Protein AF-A0A8J7R1H4-F1 (afdb_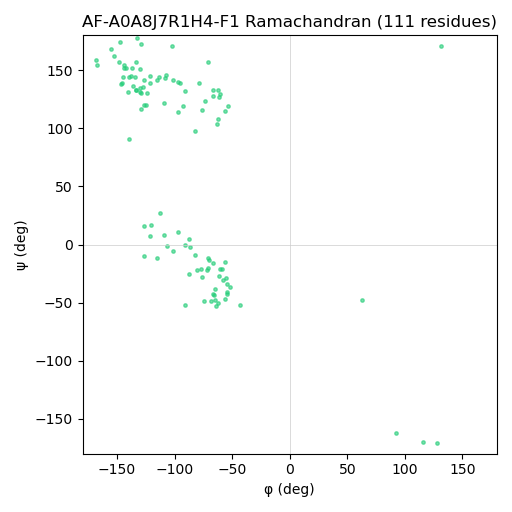monomer)

Nearest PDB structures (foldseek):
  8w7d-assembly1_B  TM=8.353E-01  e=7.245E-03  Escherichia coli K-12
  8w7d-assembly1_A  TM=8.466E-01  e=1.230E-02  Escherichia coli K-12
  8w7d-assembly1_D  TM=8.618E-01  e=2.801E-02  Escherichia coli K-12
  1ecb-assembly2_D  TM=8.303E-01  e=1.969E-02  Escherichia coli
  2j6h-assembly1_B  TM=8.095E-01  e=1.149E-01  Escherichia coli

Radius of gyration: 14.56 Å; Cα contacts (8 Å, |Δi|>4): 240; chains: 1; bounding box: 36×26×44 Å

Secondary structure (DSSP, 8-state):
------S---EEEEEE-SS--HHHHHHHHHHTTTS-SSEEEEEEEESEEEEEEEE-TTS-HHHHTTTTGGG--SSEEEEEEESSSS-SSEEEEETTEEEEE---S--TTGGG-

pLDDT: mean 92.61, std 10.97, range [38.81, 98.69]

Mean predicted aligned error: 4.28 Å

Sequence (113 aa):
MREEVRERLGGLFGVVSENQLPRDLFFGVDYHSHLGTEVGGIAFLDEDIEVISKDIGNSQFKSEFRECYGRIKGRLGIGVISDMEEGQPIKFESR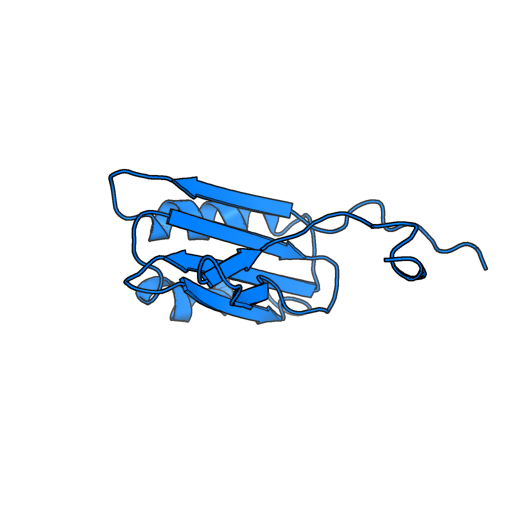IGTFALCTTGLARNASEL

Solvent-accessible surface area (backbone atoms only — not comparable to full-atom values): 6578 Å² total; per-residue (Å²): 132,81,81,79,75,70,92,58,46,28,34,77,32,76,44,79,49,99,52,79,36,42,64,61,50,54,53,49,28,52,69,30,52,86,34,25,49,29,24,32,18,36,32,28,40,60,104,49,82,47,76,47,61,44,79,23,68,89,49,57,56,71,66,73,43,53,84,49,51,84,72,49,49,38,35,41,34,40,25,29,17,22,50,44,84,67,79,33,43,46,74,51,78,54,101,90,48,76,49,74,48,73,84,64,76,80,69,91,59,61,92,80,111

Structure (mmCIF, N/CA/C/O backbone):
data_AF-A0A8J7R1H4-F1
#
_entry.id   AF-A0A8J7R1H4-F1
#
loop_
_atom_site.group_PDB
_atom_site.id
_atom_site.type_symbol
_atom_site.label_atom_id
_atom_site.label_alt_id
_atom_site.label_comp_id
_atom_site.label_asym_id
_atom_site.label_entity_id
_atom_site.label_seq_id
_atom_site.pdbx_PDB_ins_code
_atom_site.Cartn_x
_atom_site.Cartn_y
_atom_site.Cartn_z
_atom_site.occupancy
_atom_site.B_iso_or_equiv
_atom_site.auth_seq_id
_atom_site.auth_comp_id
_atom_site.auth_asym_id
_atom_site.auth_atom_id
_atom_site.pdbx_PDB_model_num
ATOM 1 N N . MET A 1 1 ? 16.933 -1.635 -29.636 1.00 38.81 1 MET A N 1
ATOM 2 C CA . MET A 1 1 ? 17.157 -2.055 -28.241 1.00 38.81 1 MET A CA 1
ATOM 3 C C . MET A 1 1 ? 15.843 -2.658 -27.784 1.00 38.81 1 MET A C 1
ATOM 5 O O . MET A 1 1 ? 14.853 -1.944 -27.816 1.00 38.81 1 MET A O 1
ATOM 9 N N . ARG A 1 2 ? 15.763 -3.979 -27.585 1.00 41.03 2 ARG A N 1
ATOM 10 C CA . ARG A 1 2 ? 14.531 -4.589 -27.064 1.00 41.03 2 ARG A CA 1
ATOM 11 C C . ARG A 1 2 ? 14.481 -4.216 -25.587 1.00 41.03 2 ARG A C 1
ATOM 13 O O . ARG A 1 2 ? 15.467 -4.474 -24.908 1.00 41.03 2 ARG A O 1
ATOM 20 N N . GLU A 1 3 ? 13.414 -3.566 -25.133 1.00 55.62 3 GLU A N 1
ATOM 21 C CA . GLU A 1 3 ? 13.152 -3.466 -23.698 1.00 55.62 3 GLU A CA 1
ATOM 22 C C . GLU A 1 3 ? 13.095 -4.896 -23.163 1.00 55.62 3 GLU A C 1
ATOM 24 O O . GLU A 1 3 ? 12.264 -5.700 -23.598 1.00 55.62 3 GLU A O 1
ATOM 29 N N . GLU A 1 4 ? 14.041 -5.248 -22.297 1.00 54.19 4 GLU A N 1
ATOM 30 C CA . GLU A 1 4 ? 13.908 -6.441 -21.478 1.00 54.19 4 GLU A CA 1
ATOM 31 C C . GLU A 1 4 ? 12.693 -6.205 -20.589 1.00 54.19 4 GLU A C 1
ATOM 33 O O . GLU A 1 4 ? 12.719 -5.402 -19.660 1.00 54.19 4 GLU A O 1
ATOM 38 N N . VAL A 1 5 ? 11.585 -6.856 -20.937 1.00 58.12 5 VAL A N 1
ATOM 39 C CA . VAL A 1 5 ? 10.392 -6.861 -20.099 1.00 58.12 5 VAL A CA 1
ATOM 40 C C . VAL A 1 5 ? 10.801 -7.540 -18.799 1.00 58.12 5 VAL A C 1
ATOM 42 O O . VAL A 1 5 ? 11.027 -8.750 -18.795 1.00 58.12 5 VAL A O 1
ATOM 45 N N . ARG A 1 6 ? 10.931 -6.772 -17.709 1.00 64.06 6 ARG A N 1
ATOM 46 C CA . ARG A 1 6 ? 11.122 -7.350 -16.376 1.00 64.06 6 ARG A CA 1
ATOM 47 C C . ARG A 1 6 ? 9.989 -8.351 -16.141 1.00 64.06 6 ARG A C 1
ATOM 49 O O . ARG A 1 6 ? 8.814 -7.992 -16.183 1.00 64.06 6 ARG A O 1
ATOM 56 N N . GLU A 1 7 ? 10.341 -9.621 -15.937 1.00 62.44 7 GLU A N 1
ATOM 57 C CA . GLU A 1 7 ? 9.364 -10.708 -15.763 1.00 62.44 7 GLU A CA 1
ATOM 58 C C . GLU A 1 7 ? 8.546 -10.563 -14.466 1.00 62.44 7 GLU A C 1
ATOM 60 O O . GLU A 1 7 ? 7.498 -11.194 -14.318 1.00 62.44 7 GLU A O 1
ATOM 65 N N . ARG A 1 8 ? 8.998 -9.721 -13.525 1.00 68.44 8 ARG A N 1
ATOM 66 C CA . ARG A 1 8 ? 8.309 -9.387 -12.273 1.00 68.44 8 ARG A CA 1
ATOM 67 C C . ARG A 1 8 ? 8.323 -7.876 -12.066 1.00 68.44 8 ARG A C 1
ATOM 69 O O . ARG A 1 8 ? 9.354 -7.246 -12.236 1.00 68.44 8 ARG A O 1
ATOM 76 N N . LEU A 1 9 ? 7.165 -7.319 -11.716 1.00 87.12 9 LEU A N 1
ATOM 77 C CA . LEU A 1 9 ? 6.948 -5.879 -11.518 1.00 87.12 9 LEU A CA 1
ATOM 78 C C . LEU A 1 9 ? 6.468 -5.575 -10.089 1.00 87.12 9 LEU A C 1
ATOM 80 O O . LEU A 1 9 ? 5.880 -4.524 -9.842 1.00 87.12 9 LEU A O 1
ATOM 84 N N . GLY A 1 10 ? 6.638 -6.518 -9.157 1.00 93.44 10 GLY A N 1
ATOM 85 C CA . GLY A 1 10 ? 6.161 -6.402 -7.782 1.00 93.44 10 GLY A CA 1
ATOM 86 C C . GLY A 1 10 ? 5.093 -7.416 -7.360 1.00 93.44 10 GLY A C 1
ATOM 87 O O . GLY A 1 10 ? 4.795 -8.396 -8.045 1.00 93.44 10 GLY A O 1
ATOM 88 N N . GLY A 1 11 ? 4.519 -7.166 -6.185 1.00 96.12 11 GLY A N 1
ATOM 89 C CA . GLY A 1 11 ? 3.438 -7.928 -5.574 1.00 96.12 11 GLY A CA 1
ATOM 90 C C . GLY A 1 11 ? 2.481 -7.018 -4.810 1.00 96.12 11 GLY A C 1
ATOM 91 O O . GLY A 1 11 ? 2.867 -5.957 -4.324 1.00 96.12 11 GLY A O 1
ATOM 92 N N . LEU A 1 12 ? 1.223 -7.443 -4.712 1.00 97.44 12 LEU A N 1
ATOM 93 C CA . LEU A 1 12 ? 0.141 -6.699 -4.072 1.00 97.44 12 LEU A CA 1
ATOM 94 C C . LEU A 1 12 ? -0.460 -7.518 -2.936 1.00 97.44 12 LEU A C 1
ATOM 96 O O . LEU A 1 12 ? -0.611 -8.732 -3.059 1.00 97.44 12 LEU A O 1
ATOM 100 N N . PHE A 1 13 ? -0.879 -6.842 -1.872 1.00 98.31 13 PHE A N 1
ATOM 101 C CA . PHE A 1 13 ? -1.623 -7.455 -0.778 1.00 98.31 13 PHE A CA 1
ATOM 102 C C . PHE A 1 13 ? -2.742 -6.525 -0.308 1.00 98.31 13 PHE A C 1
ATOM 104 O O . PHE A 1 13 ? -2.577 -5.308 -0.308 1.00 98.31 13 PHE A O 1
ATOM 111 N N . GLY A 1 14 ? -3.886 -7.079 0.092 1.00 98.19 14 GLY A N 1
ATOM 112 C CA . GLY A 1 14 ? -5.040 -6.301 0.539 1.00 98.19 14 GLY A CA 1
ATOM 113 C C . GLY A 1 14 ? -5.794 -6.994 1.664 1.00 98.19 14 GLY A C 1
ATOM 114 O O . GLY A 1 14 ? -5.906 -8.218 1.684 1.00 98.19 14 GLY A O 1
ATOM 115 N N . VAL A 1 15 ? -6.316 -6.201 2.597 1.00 98.56 15 VAL A N 1
ATOM 116 C CA . VAL A 1 15 ? -7.062 -6.667 3.768 1.00 98.56 15 VAL A CA 1
ATOM 117 C C . VAL A 1 15 ? -8.372 -5.903 3.881 1.00 98.56 15 VAL A C 1
ATOM 119 O O . VAL A 1 15 ? -8.394 -4.673 3.865 1.00 98.56 15 VAL A O 1
ATOM 122 N N . VAL A 1 16 ? -9.452 -6.657 4.069 1.00 98.00 16 VAL A N 1
ATOM 123 C CA . VAL A 1 16 ? -10.743 -6.171 4.562 1.00 98.00 16 VAL A CA 1
ATOM 124 C C . VAL A 1 16 ? -11.103 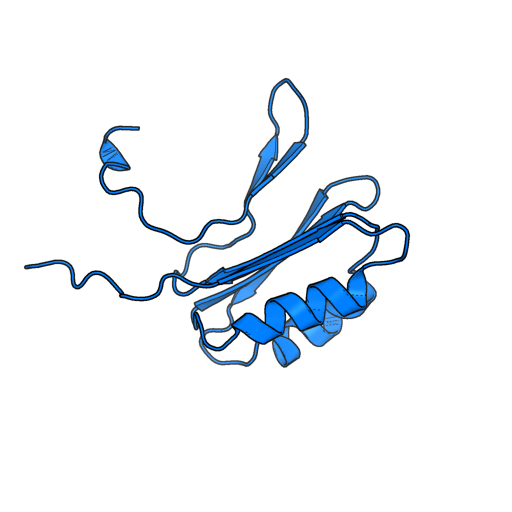-7.051 5.752 1.00 98.00 16 VAL A C 1
ATOM 126 O O . VAL A 1 16 ? -11.177 -8.270 5.610 1.00 98.00 16 VAL A O 1
ATOM 129 N N . SER A 1 17 ? -11.265 -6.458 6.932 1.00 95.62 17 SER A N 1
ATOM 130 C CA . SER A 1 17 ? -11.458 -7.202 8.181 1.00 95.62 17 SER A CA 1
ATOM 131 C C . SER A 1 17 ? -12.457 -6.511 9.106 1.00 95.62 17 SER A C 1
ATOM 133 O O . SER A 1 17 ? -12.588 -5.291 9.108 1.00 95.62 17 SER A O 1
ATOM 135 N N . GLU A 1 18 ? -13.146 -7.285 9.942 1.00 95.56 18 GLU A N 1
ATOM 136 C CA . GLU A 1 18 ? -13.951 -6.742 11.047 1.00 95.56 18 GLU A CA 1
ATOM 137 C C . GLU A 1 18 ? -13.072 -6.300 12.234 1.00 95.56 18 GLU A C 1
ATOM 139 O O . GLU A 1 18 ? -13.464 -5.446 13.038 1.00 95.56 18 GLU A O 1
ATOM 144 N N . ASN A 1 19 ? -11.851 -6.837 12.321 1.00 94.88 19 ASN A N 1
ATOM 145 C CA . ASN A 1 19 ? -10.864 -6.543 13.358 1.00 94.88 19 ASN A CA 1
ATOM 146 C C . ASN A 1 19 ? -9.773 -5.588 12.846 1.00 94.88 19 ASN A C 1
ATOM 148 O O . ASN A 1 19 ? -9.688 -5.293 11.657 1.00 94.88 19 ASN A O 1
ATOM 152 N N . GLN A 1 20 ? -8.923 -5.101 13.756 1.00 94.06 20 GLN A N 1
ATOM 153 C CA . GLN A 1 20 ? -7.774 -4.269 13.384 1.00 94.06 20 GLN A CA 1
ATOM 154 C C . GLN A 1 20 ? -6.813 -5.048 12.469 1.00 94.06 20 GLN A C 1
ATOM 156 O O . GLN A 1 20 ? -6.350 -6.129 12.830 1.00 94.06 20 GLN A O 1
ATOM 161 N N . LEU A 1 21 ? -6.484 -4.461 11.316 1.00 96.19 21 LEU A N 1
ATOM 162 C CA . LEU A 1 21 ? -5.637 -5.045 10.268 1.00 96.19 21 LEU A CA 1
ATOM 163 C C . LEU A 1 21 ? -4.096 -4.963 10.400 1.00 96.19 21 LEU A C 1
ATOM 165 O O . LEU A 1 21 ? -3.452 -5.580 9.548 1.00 96.19 21 LEU A O 1
ATOM 169 N N . PRO A 1 22 ? -3.445 -4.226 11.338 1.00 96.62 22 PRO A N 1
ATOM 170 C CA . PRO A 1 22 ? -2.018 -3.879 11.205 1.00 96.62 22 PRO A CA 1
ATOM 171 C C . PRO A 1 22 ? -1.098 -5.075 10.988 1.00 96.62 22 PRO A C 1
ATOM 173 O O . PRO A 1 22 ? -0.204 -5.032 10.147 1.00 96.62 22 PRO A O 1
ATOM 176 N N . ARG A 1 23 ? -1.359 -6.166 11.715 1.00 97.25 23 ARG A N 1
ATOM 177 C CA . ARG A 1 23 ? -0.606 -7.414 11.604 1.00 97.25 23 ARG A CA 1
ATOM 178 C C . ARG A 1 23 ? -0.762 -8.039 10.221 1.00 97.25 23 ARG A C 1
ATOM 180 O O . ARG A 1 23 ? 0.238 -8.349 9.581 1.00 97.25 23 ARG A O 1
ATOM 187 N N . ASP A 1 24 ? -2.003 -8.220 9.786 1.00 97.94 24 ASP A N 1
ATOM 188 C CA . ASP A 1 24 ? -2.321 -8.926 8.547 1.00 97.94 24 ASP A CA 1
ATOM 189 C C . ASP A 1 24 ? -1.799 -8.153 7.338 1.00 97.94 24 ASP A C 1
ATOM 191 O O . ASP A 1 24 ? -1.155 -8.737 6.470 1.00 97.94 24 ASP A O 1
ATOM 195 N N . LEU A 1 25 ? -1.983 -6.829 7.318 1.00 98.38 25 LEU A N 1
ATOM 196 C CA . LEU A 1 25 ? -1.494 -5.994 6.227 1.00 98.38 25 LEU A CA 1
ATOM 197 C C . LEU A 1 25 ? 0.032 -5.919 6.205 1.00 98.38 25 LEU A C 1
ATOM 199 O O . LEU A 1 25 ? 0.628 -6.151 5.160 1.00 98.38 25 LEU A O 1
ATOM 203 N N . PHE A 1 26 ? 0.685 -5.651 7.340 1.00 98.31 26 PHE A N 1
ATOM 204 C CA . PHE A 1 26 ? 2.143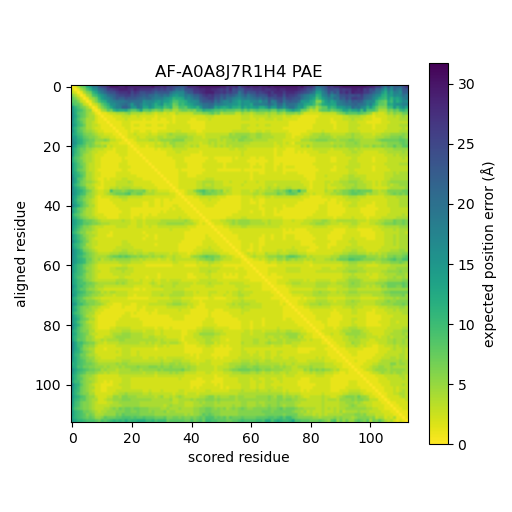 -5.520 7.376 1.00 98.31 26 PHE A CA 1
ATOM 205 C C . PHE A 1 26 ? 2.852 -6.816 6.970 1.00 98.31 26 PHE A C 1
ATOM 207 O O . PHE A 1 26 ? 3.740 -6.797 6.120 1.00 98.31 26 PHE A O 1
ATOM 214 N N . PHE A 1 27 ? 2.470 -7.952 7.564 1.00 97.75 27 PHE A N 1
ATOM 215 C CA . PHE A 1 27 ? 3.125 -9.226 7.260 1.00 97.75 27 PHE A CA 1
ATOM 216 C C . PHE A 1 27 ? 2.689 -9.808 5.916 1.00 97.75 27 PHE A C 1
ATOM 218 O O . PHE A 1 27 ? 3.479 -10.509 5.289 1.00 97.75 27 PHE A O 1
ATOM 225 N N . GLY A 1 28 ? 1.470 -9.513 5.462 1.00 97.94 28 GLY A N 1
ATOM 226 C CA . GLY A 1 28 ? 1.012 -9.897 4.133 1.00 97.94 28 GLY A CA 1
ATOM 227 C C . GLY A 1 28 ? 1.763 -9.169 3.021 1.00 97.94 28 GLY A C 1
ATOM 228 O O . GLY A 1 28 ? 2.192 -9.805 2.065 1.00 97.94 28 GLY A O 1
ATOM 229 N N . VAL A 1 29 ? 2.012 -7.864 3.174 1.00 97.94 29 VAL A N 1
ATOM 230 C CA . VAL A 1 29 ? 2.856 -7.101 2.236 1.00 97.94 29 VAL A CA 1
ATOM 231 C C . VAL A 1 29 ? 4.296 -7.614 2.270 1.00 97.94 29 VAL A C 1
ATOM 233 O O . VAL A 1 29 ? 4.855 -7.927 1.223 1.00 97.94 29 VAL A O 1
ATOM 236 N N . ASP A 1 30 ? 4.873 -7.798 3.461 1.00 97.25 30 ASP A N 1
ATOM 237 C CA . ASP A 1 30 ? 6.245 -8.302 3.609 1.00 97.25 30 ASP A CA 1
ATOM 238 C C . ASP A 1 30 ? 6.451 -9.715 3.031 1.00 97.25 30 ASP A C 1
ATOM 240 O O . ASP A 1 30 ? 7.551 -10.060 2.597 1.00 97.25 30 ASP A O 1
ATOM 244 N N . TYR A 1 31 ? 5.404 -10.543 2.972 1.00 97.06 31 TYR A N 1
ATOM 245 C CA . TYR A 1 31 ? 5.478 -11.852 2.318 1.00 97.06 31 TYR A CA 1
ATOM 246 C C . TYR A 1 31 ? 5.888 -11.735 0.838 1.00 97.06 31 TYR A C 1
ATOM 248 O O . TYR A 1 31 ? 6.584 -12.604 0.304 1.00 97.06 31 TYR A O 1
ATOM 256 N N . HIS A 1 32 ? 5.521 -10.629 0.188 1.00 95.69 32 HIS A N 1
ATOM 257 C CA . HIS A 1 32 ? 5.839 -10.336 -1.205 1.00 95.69 32 HIS A CA 1
ATOM 258 C C . HIS A 1 32 ? 7.188 -9.629 -1.408 1.00 95.69 32 HIS A C 1
ATOM 260 O O . HIS A 1 32 ? 7.522 -9.334 -2.551 1.00 95.69 32 HIS A O 1
ATOM 266 N N . SER A 1 33 ? 8.007 -9.424 -0.364 1.00 94.31 33 SER A N 1
ATOM 267 C CA . SER A 1 33 ? 9.317 -8.738 -0.448 1.00 94.31 33 SER A CA 1
ATOM 268 C C . SER A 1 33 ? 10.306 -9.360 -1.451 1.00 94.31 33 SER A C 1
ATOM 270 O O . SER A 1 33 ? 11.303 -8.750 -1.802 1.00 94.31 33 SER A O 1
ATOM 272 N N . HIS A 1 34 ? 10.056 -10.586 -1.919 1.00 92.25 34 HIS A N 1
ATOM 273 C CA . HIS A 1 34 ? 10.858 -11.270 -2.938 1.00 92.25 34 HIS A CA 1
ATOM 274 C C . HIS A 1 34 ? 10.435 -10.953 -4.389 1.00 92.25 34 HIS A C 1
ATOM 276 O O . HIS A 1 34 ? 11.019 -11.500 -5.325 1.00 92.25 34 HIS A O 1
ATOM 282 N N . LEU A 1 35 ? 9.380 -10.154 -4.585 1.00 92.19 35 LEU A N 1
ATOM 283 C CA . LEU A 1 35 ? 8.804 -9.830 -5.896 1.00 92.19 35 LEU A CA 1
ATOM 284 C C . LEU A 1 35 ? 9.208 -8.449 -6.427 1.00 92.19 35 LEU A C 1
ATOM 286 O O . LEU A 1 35 ? 8.863 -8.136 -7.564 1.00 92.19 35 LEU A O 1
ATOM 290 N N . GLY A 1 36 ? 9.924 -7.651 -5.637 1.00 89.69 36 GLY A N 1
ATOM 291 C CA . GLY A 1 36 ? 10.471 -6.363 -6.050 1.00 89.69 36 GLY A CA 1
ATOM 292 C C . GLY A 1 36 ? 11.477 -5.842 -5.034 1.00 89.69 36 GLY A C 1
ATOM 293 O O . GLY A 1 36 ? 11.424 -6.232 -3.865 1.00 89.69 36 GLY A O 1
ATOM 294 N N . THR A 1 37 ? 12.399 -5.002 -5.493 1.00 91.69 37 THR A N 1
ATOM 295 C CA . THR A 1 37 ? 13.474 -4.466 -4.649 1.00 91.69 37 THR A CA 1
ATOM 296 C C . THR A 1 37 ? 13.418 -2.967 -4.438 1.00 91.69 37 THR A C 1
ATOM 298 O O . THR A 1 37 ? 14.113 -2.503 -3.558 1.00 91.69 37 THR A O 1
ATOM 301 N N . GLU A 1 38 ? 12.602 -2.203 -5.158 1.00 95.25 38 GLU A N 1
ATOM 302 C CA . GLU A 1 38 ? 12.745 -0.740 -5.183 1.00 95.25 38 GLU A CA 1
ATOM 3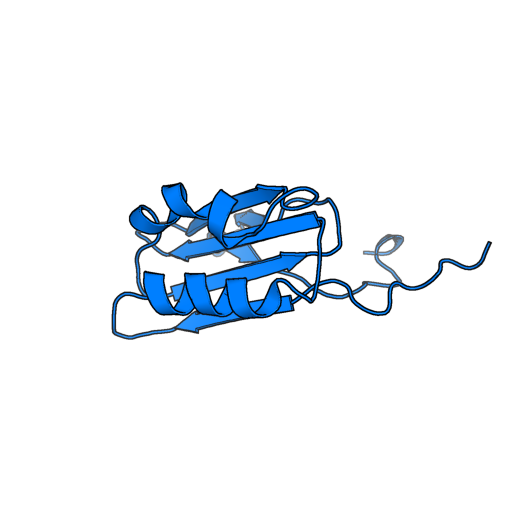03 C C . GLU A 1 38 ? 11.904 -0.034 -4.115 1.00 95.25 38 GLU A C 1
ATOM 305 O O . GLU A 1 38 ? 12.419 0.762 -3.330 1.00 95.25 38 GLU A O 1
ATOM 310 N N . VAL A 1 39 ? 10.603 -0.334 -4.043 1.00 97.06 39 VAL A N 1
ATOM 311 C CA . VAL A 1 39 ? 9.665 0.408 -3.184 1.00 97.06 39 VAL A CA 1
ATOM 312 C C . VAL A 1 39 ? 8.769 -0.530 -2.386 1.00 97.06 39 VAL A C 1
ATOM 314 O O . VAL A 1 39 ? 8.150 -1.450 -2.917 1.00 97.06 39 VAL A O 1
ATOM 317 N N . GLY A 1 40 ? 8.652 -0.255 -1.089 1.00 97.75 40 GLY A N 1
ATOM 318 C CA . GLY A 1 40 ? 7.612 -0.788 -0.220 1.00 97.75 40 GLY A CA 1
ATOM 319 C C . GLY A 1 40 ? 6.524 0.254 0.005 1.00 97.75 40 GLY A C 1
ATOM 320 O O . GLY A 1 40 ? 6.820 1.436 0.184 1.00 97.75 40 GLY A O 1
ATOM 321 N N . GLY A 1 41 ? 5.269 -0.183 0.039 1.00 98.00 41 GLY A N 1
ATOM 322 C CA . GLY A 1 41 ? 4.125 0.710 0.122 1.00 98.00 41 GLY A CA 1
ATOM 323 C C . GLY A 1 41 ? 2.957 0.137 0.916 1.00 98.00 41 GLY A C 1
ATOM 324 O O . GLY A 1 41 ? 2.598 -1.027 0.753 1.00 98.00 41 GLY A O 1
ATOM 325 N N . ILE A 1 42 ? 2.327 0.964 1.749 1.00 98.56 42 ILE A N 1
ATOM 326 C CA . ILE A 1 42 ? 1.105 0.647 2.495 1.00 98.56 42 ILE A CA 1
ATOM 327 C C . ILE A 1 42 ? 0.138 1.831 2.421 1.00 98.56 42 ILE A C 1
ATOM 329 O O . ILE A 1 42 ? 0.533 2.973 2.641 1.00 98.56 42 ILE A O 1
ATOM 333 N N . ALA A 1 43 ? -1.141 1.543 2.192 1.00 98.56 43 ALA A N 1
ATOM 334 C CA . ALA A 1 43 ? -2.245 2.459 2.430 1.00 98.56 43 ALA A CA 1
ATOM 335 C C . ALA A 1 43 ? -3.299 1.804 3.326 1.00 98.56 43 ALA A C 1
ATOM 337 O O . ALA A 1 43 ? -3.599 0.618 3.183 1.00 98.56 43 ALA A O 1
ATOM 338 N N . PHE A 1 44 ? -3.881 2.569 4.240 1.00 98.44 44 PHE A N 1
ATOM 339 C CA . PHE A 1 44 ? -4.939 2.095 5.131 1.00 98.44 44 PHE A CA 1
ATOM 340 C C . PHE A 1 44 ? -5.960 3.200 5.389 1.00 98.44 44 PHE A C 1
ATOM 342 O O . PHE A 1 44 ? -5.648 4.382 5.270 1.00 98.44 44 PHE A O 1
ATOM 349 N N . LEU A 1 45 ? -7.190 2.804 5.710 1.00 97.75 45 LEU A N 1
ATOM 350 C CA . LEU A 1 45 ? -8.278 3.730 6.013 1.00 97.75 45 LEU A CA 1
ATOM 351 C C . LEU A 1 45 ? -8.424 3.908 7.531 1.00 97.75 45 LEU A C 1
ATOM 353 O O . LEU A 1 45 ? -8.822 2.966 8.224 1.00 97.75 45 LEU A O 1
ATOM 357 N N . ASP A 1 46 ? -8.151 5.119 8.018 1.00 94.88 46 ASP A N 1
ATOM 358 C CA . ASP A 1 46 ? -8.333 5.560 9.407 1.00 94.88 46 ASP A CA 1
ATOM 359 C C . ASP A 1 46 ? -8.882 6.996 9.413 1.00 94.88 46 ASP A C 1
ATOM 361 O O . ASP A 1 46 ? -8.121 7.953 9.345 1.00 94.88 46 ASP A O 1
ATOM 365 N N . GLU A 1 47 ? -10.214 7.141 9.423 1.00 93.31 47 GLU A N 1
ATOM 366 C CA . GLU A 1 47 ? -10.967 8.385 9.129 1.00 93.31 47 GLU A CA 1
ATOM 367 C C . GLU A 1 47 ? -10.771 8.923 7.694 1.00 93.31 47 GLU A C 1
ATOM 369 O O . GLU A 1 47 ? -11.759 9.170 7.003 1.00 93.31 47 GLU A O 1
ATOM 374 N N . ASP A 1 48 ? -9.528 9.009 7.218 1.00 95.94 48 ASP A N 1
ATOM 375 C CA . ASP A 1 48 ? -9.113 9.243 5.832 1.00 95.94 48 ASP A CA 1
ATOM 376 C C . ASP A 1 48 ? -8.082 8.174 5.396 1.00 95.94 48 ASP A C 1
ATOM 378 O O . ASP A 1 48 ? -7.646 7.322 6.175 1.00 95.94 48 ASP A O 1
ATOM 382 N N . ILE A 1 49 ? -7.732 8.159 4.111 1.00 98.12 49 ILE A N 1
ATOM 383 C CA . ILE A 1 49 ? -6.714 7.277 3.545 1.00 98.12 49 ILE A CA 1
ATOM 384 C C . ILE A 1 49 ? -5.323 7.795 3.915 1.00 98.12 49 ILE A C 1
ATOM 386 O O . ILE A 1 49 ? -4.887 8.841 3.432 1.00 98.12 49 ILE A O 1
ATOM 390 N N . GLU A 1 50 ? -4.588 7.010 4.687 1.00 97.94 50 GLU A N 1
ATOM 391 C CA . GLU A 1 50 ? -3.185 7.249 5.008 1.00 97.94 50 GLU A CA 1
ATOM 392 C C . GLU A 1 50 ? -2.287 6.430 4.082 1.00 97.94 50 GLU A C 1
ATOM 394 O O . GLU A 1 50 ? -2.582 5.269 3.797 1.00 97.94 50 GLU A O 1
ATOM 399 N N . VAL A 1 51 ? -1.179 7.020 3.622 1.00 98.00 51 VAL A N 1
ATOM 400 C CA . VAL A 1 51 ? -0.218 6.381 2.710 1.00 98.00 51 VAL A CA 1
ATOM 401 C C . VAL A 1 51 ? 1.195 6.465 3.272 1.00 98.00 51 VAL A C 1
ATOM 403 O O . VAL A 1 51 ? 1.645 7.511 3.735 1.00 98.00 51 VAL A O 1
ATOM 406 N N . ILE A 1 52 ? 1.911 5.347 3.199 1.00 97.75 52 ILE A N 1
ATOM 407 C CA . ILE A 1 52 ? 3.315 5.214 3.571 1.00 97.75 52 ILE A CA 1
ATOM 408 C C . ILE A 1 52 ? 4.033 4.535 2.405 1.00 97.75 52 ILE A C 1
ATOM 410 O O . ILE A 1 52 ? 3.741 3.383 2.099 1.00 97.75 52 ILE A O 1
ATOM 414 N N . SER A 1 53 ? 4.981 5.234 1.785 1.00 97.50 53 SER A N 1
ATOM 415 C CA . SE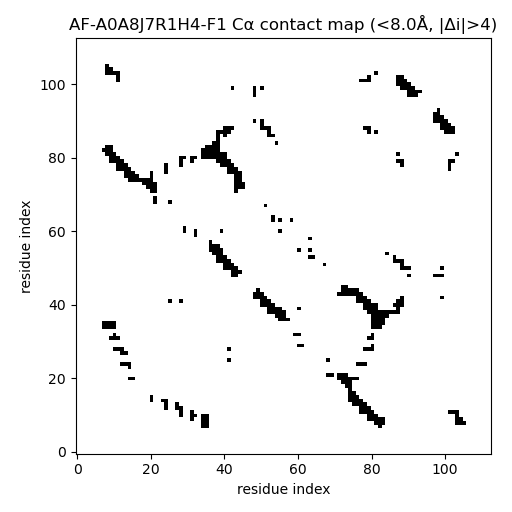R A 1 53 ? 5.847 4.715 0.721 1.00 97.50 53 SER A CA 1
ATOM 416 C C . SER A 1 53 ? 7.297 4.919 1.142 1.00 97.50 53 SER A C 1
ATOM 418 O O . SER A 1 53 ? 7.655 6.018 1.572 1.00 97.50 53 SER A O 1
ATOM 420 N N . LYS A 1 54 ? 8.127 3.879 1.047 1.00 97.19 54 LYS A N 1
ATOM 421 C CA . LYS A 1 54 ? 9.562 3.945 1.352 1.00 97.19 54 LYS A CA 1
ATOM 422 C C . LYS A 1 54 ? 10.369 3.179 0.312 1.00 97.19 54 LYS A C 1
ATOM 424 O O . LYS A 1 54 ? 9.927 2.137 -0.163 1.00 97.19 54 LYS A O 1
ATOM 429 N N . ASP A 1 55 ? 11.555 3.695 0.022 1.00 96.38 55 ASP A N 1
ATOM 430 C CA . ASP A 1 55 ? 12.604 2.975 -0.698 1.00 96.38 55 ASP A CA 1
ATOM 431 C C . ASP A 1 55 ? 13.031 1.744 0.119 1.00 96.38 55 ASP A C 1
ATOM 433 O O . ASP A 1 55 ? 13.216 1.840 1.337 1.00 96.38 55 ASP A O 1
ATOM 437 N N . ILE A 1 56 ? 13.129 0.594 -0.546 1.00 96.19 56 ILE A N 1
ATOM 438 C CA . ILE A 1 56 ? 13.647 -0.665 0.009 1.00 96.19 56 ILE A CA 1
ATOM 439 C C . ILE A 1 56 ? 14.781 -1.249 -0.861 1.00 96.19 56 ILE A C 1
ATOM 441 O O . ILE A 1 56 ? 15.177 -2.396 -0.666 1.00 96.19 56 ILE A O 1
ATOM 445 N N . GLY A 1 57 ? 15.362 -0.450 -1.766 1.00 93.75 57 GLY A N 1
ATOM 446 C CA . GLY A 1 57 ? 16.441 -0.824 -2.697 1.00 93.75 57 GLY A CA 1
ATOM 447 C C . GLY A 1 57 ? 17.663 -1.411 -2.007 1.00 93.75 57 GLY A C 1
ATOM 448 O O . GLY A 1 57 ? 18.332 -2.311 -2.515 1.00 93.75 57 GLY A O 1
ATOM 449 N N . ASN A 1 58 ? 17.946 -0.908 -0.806 1.00 91.81 58 ASN A N 1
ATOM 450 C CA . ASN A 1 58 ? 19.136 -1.261 -0.037 1.00 91.81 58 ASN A CA 1
ATOM 451 C C . ASN A 1 58 ? 18.814 -1.864 1.338 1.00 91.81 58 ASN A C 1
ATOM 453 O O . ASN A 1 58 ? 19.719 -2.074 2.150 1.00 91.81 58 ASN A O 1
ATOM 457 N N . SER A 1 59 ? 17.542 -2.138 1.635 1.00 93.56 59 SER A N 1
ATOM 458 C CA . SER A 1 59 ? 17.116 -2.612 2.951 1.00 93.56 59 SER A CA 1
ATOM 459 C C . SER A 1 59 ? 15.846 -3.459 2.886 1.00 93.56 59 SER A C 1
ATOM 461 O O . SER A 1 59 ? 15.113 -3.492 1.910 1.00 93.56 59 SER A O 1
ATOM 463 N N . GLN A 1 60 ? 15.581 -4.228 3.941 1.00 93.25 60 GLN A N 1
ATOM 464 C CA . GLN A 1 60 ? 14.378 -5.058 3.988 1.00 93.25 60 GLN A CA 1
ATOM 465 C C . GLN A 1 60 ? 13.154 -4.215 4.353 1.00 93.25 60 GLN A C 1
ATOM 467 O O . GLN A 1 60 ? 13.210 -3.447 5.31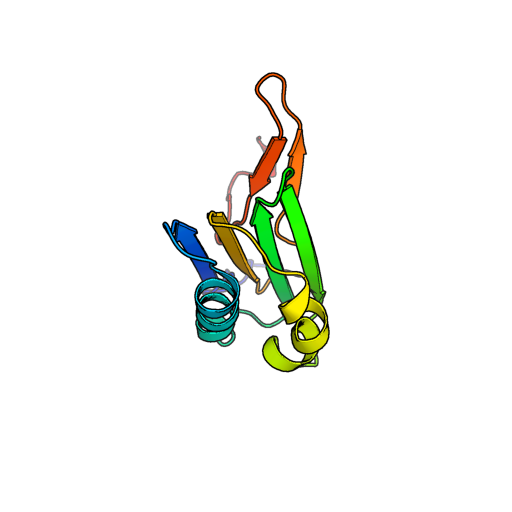6 1.00 93.25 60 GLN A O 1
ATOM 472 N N . PHE A 1 61 ? 12.019 -4.474 3.695 1.00 96.31 61 PHE A N 1
ATOM 473 C CA . PHE A 1 61 ? 10.715 -3.874 4.006 1.00 96.31 61 PHE A CA 1
ATOM 474 C C . PHE A 1 61 ? 10.426 -3.825 5.515 1.00 96.31 61 PHE A C 1
ATOM 476 O O . PHE A 1 61 ? 10.159 -2.769 6.088 1.00 96.31 61 PHE A O 1
ATOM 483 N N . LYS A 1 62 ? 10.561 -4.968 6.195 1.00 95.12 62 LYS A N 1
ATOM 484 C CA . LYS A 1 62 ? 10.378 -5.102 7.649 1.00 95.12 62 LYS A CA 1
ATOM 485 C C . LYS A 1 62 ? 11.175 -4.101 8.485 1.00 95.12 62 LYS A C 1
ATOM 487 O O . LYS A 1 62 ? 10.703 -3.695 9.548 1.00 95.12 62 LYS A O 1
ATOM 492 N N . SER A 1 63 ? 12.392 -3.773 8.065 1.00 94.94 63 SER A N 1
ATOM 493 C CA . SER A 1 63 ? 13.259 -2.835 8.775 1.00 94.94 63 SER A CA 1
ATOM 494 C C . SER A 1 63 ? 12.777 -1.406 8.562 1.00 94.94 63 SER A C 1
ATOM 496 O O . SER A 1 63 ? 12.555 -0.697 9.541 1.00 94.94 63 SER A O 1
ATOM 498 N N . GLU A 1 64 ? 12.506 -1.031 7.312 1.00 95.94 64 GLU A N 1
ATOM 499 C CA . GLU A 1 64 ? 12.049 0.315 6.955 1.00 95.94 64 GLU A CA 1
ATOM 500 C C . GLU A 1 64 ? 10.681 0.652 7.544 1.00 95.94 64 GLU A C 1
ATOM 502 O O . GLU A 1 64 ? 10.443 1.765 8.015 1.00 95.94 64 GLU A O 1
ATOM 507 N N . PHE A 1 65 ? 9.767 -0.312 7.582 1.00 96.44 65 PHE A N 1
ATOM 508 C CA . PHE A 1 65 ? 8.402 -0.086 8.049 1.00 96.44 65 PHE A CA 1
ATOM 509 C C . PHE A 1 65 ? 8.216 -0.334 9.550 1.00 96.44 65 PHE A C 1
ATOM 511 O O . PHE A 1 65 ? 7.116 -0.131 10.068 1.00 96.44 65 PHE A O 1
ATOM 518 N N . ARG A 1 66 ? 9.264 -0.725 10.290 1.00 94.38 66 ARG A N 1
ATOM 519 C CA . ARG A 1 66 ? 9.163 -1.039 11.727 1.00 94.38 66 ARG A CA 1
ATOM 520 C C . ARG A 1 66 ? 8.584 0.117 12.542 1.00 94.38 66 ARG A C 1
ATOM 522 O O . ARG A 1 66 ? 7.684 -0.091 13.349 1.00 94.38 66 ARG A O 1
ATOM 529 N N . GLU A 1 67 ? 9.076 1.329 12.309 1.00 92.31 67 GLU A N 1
ATOM 530 C CA . GLU A 1 67 ? 8.610 2.540 13.000 1.00 92.31 67 GLU A CA 1
ATOM 531 C C . GLU A 1 67 ? 7.212 2.973 12.536 1.00 92.31 67 GLU A C 1
ATOM 533 O O . GLU A 1 67 ? 6.475 3.642 13.259 1.00 92.31 67 GLU A O 1
ATOM 538 N N . CYS A 1 68 ? 6.815 2.547 11.337 1.00 92.81 68 CYS A N 1
ATOM 539 C CA . CYS A 1 68 ? 5.498 2.802 10.772 1.00 92.81 68 CYS A CA 1
ATOM 540 C C . CYS A 1 68 ? 4.432 1.837 11.304 1.00 92.81 68 CYS A C 1
ATOM 542 O O . CYS A 1 68 ? 3.254 2.182 11.274 1.00 92.81 68 CYS A O 1
ATOM 544 N N . TYR A 1 69 ? 4.814 0.664 11.821 1.00 95.88 69 TYR A N 1
ATOM 545 C CA . TYR A 1 69 ? 3.873 -0.385 12.229 1.00 95.88 69 TYR A CA 1
ATOM 546 C C . TYR A 1 69 ? 2.812 0.111 13.222 1.00 95.88 69 TYR A C 1
ATOM 548 O O . TYR A 1 69 ? 1.631 -0.171 13.052 1.00 95.88 69 TYR A O 1
ATOM 556 N N . GLY A 1 70 ? 3.208 0.911 14.219 1.00 93.81 70 GLY A N 1
ATOM 557 C CA . GLY A 1 70 ? 2.279 1.467 15.213 1.00 93.81 70 GLY A CA 1
ATOM 558 C C . GLY A 1 70 ? 1.325 2.542 14.673 1.00 93.81 70 GLY A C 1
ATOM 559 O O . GLY A 1 70 ? 0.363 2.898 15.352 1.00 93.81 70 GLY A O 1
ATOM 560 N N . ARG A 1 71 ? 1.586 3.069 13.469 1.00 94.50 71 ARG A N 1
ATOM 561 C CA . ARG A 1 71 ? 0.721 4.043 12.786 1.00 94.50 71 ARG A CA 1
ATOM 562 C C . ARG A 1 71 ? -0.359 3.368 11.948 1.00 94.50 71 ARG A C 1
ATOM 564 O O . ARG A 1 71 ? -1.390 3.989 11.730 1.00 94.50 71 ARG A O 1
ATOM 571 N N . ILE A 1 72 ? -0.129 2.133 11.493 1.00 97.19 72 ILE A N 1
ATOM 572 C CA . ILE A 1 72 ? -1.099 1.373 10.699 1.00 97.19 72 ILE A CA 1
ATOM 573 C C . ILE A 1 72 ? -2.300 1.060 11.585 1.00 97.19 72 ILE A C 1
ATOM 575 O O . ILE A 1 72 ? -2.142 0.534 12.688 1.00 97.19 72 ILE A O 1
ATOM 579 N N . LYS A 1 73 ? -3.497 1.386 11.100 1.00 96.56 73 LYS A N 1
ATOM 580 C CA . LYS A 1 73 ? -4.759 1.237 11.829 1.00 96.56 73 LYS A CA 1
ATOM 581 C C . LYS A 1 73 ? -5.903 0.915 10.878 1.00 96.56 73 LYS A C 1
ATOM 583 O O . LYS A 1 73 ? -5.745 0.904 9.660 1.00 96.56 73 LYS A O 1
ATOM 588 N N . GLY A 1 74 ? -7.063 0.649 11.464 1.00 96.69 74 GLY A N 1
ATOM 589 C CA . GLY A 1 74 ? -8.308 0.518 10.728 1.00 96.69 74 GLY A CA 1
ATOM 590 C C . GLY A 1 74 ? -8.609 -0.915 10.308 1.00 96.69 74 GLY A C 1
ATO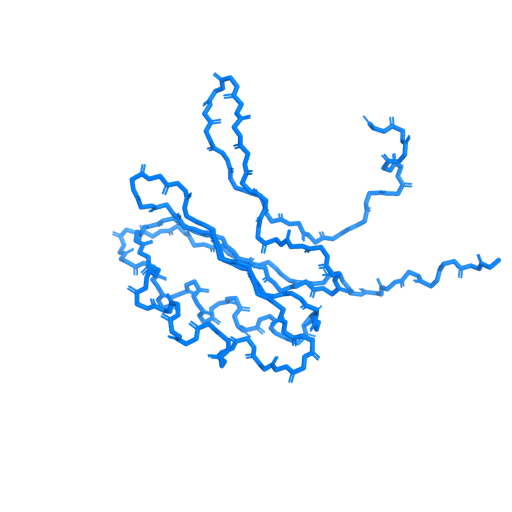M 591 O O . GLY A 1 74 ? -8.106 -1.888 10.878 1.00 96.69 74 GLY A O 1
ATOM 592 N N . ARG A 1 75 ? -9.512 -1.025 9.334 1.00 97.81 75 ARG A N 1
ATOM 593 C CA . ARG A 1 75 ? -10.153 -2.283 8.904 1.00 97.81 75 ARG A CA 1
ATOM 594 C C . ARG A 1 75 ? -10.043 -2.567 7.405 1.00 97.81 75 ARG A C 1
ATOM 596 O O . ARG A 1 75 ? -10.364 -3.669 6.968 1.00 97.81 75 ARG A O 1
ATOM 603 N N . LEU A 1 76 ? -9.578 -1.584 6.635 1.00 98.25 76 LEU A N 1
ATOM 604 C CA . LEU A 1 76 ? -9.315 -1.694 5.208 1.00 98.25 76 LEU A CA 1
ATOM 605 C C . LEU A 1 76 ? -7.912 -1.178 4.909 1.00 98.25 76 LEU A C 1
ATOM 607 O O . LEU A 1 76 ? -7.532 -0.107 5.385 1.00 98.25 76 LEU A O 1
ATOM 611 N N . GLY A 1 77 ? -7.164 -1.917 4.100 1.00 98.38 77 GLY A N 1
ATOM 612 C CA . GLY A 1 77 ? -5.868 -1.458 3.630 1.00 98.38 77 GLY A CA 1
ATOM 613 C C . GLY A 1 77 ? -5.299 -2.314 2.513 1.00 98.38 77 GLY A C 1
ATOM 614 O O . GLY A 1 77 ? -5.690 -3.464 2.317 1.00 98.38 77 GLY A O 1
ATOM 615 N N . ILE A 1 78 ? -4.381 -1.718 1.768 1.00 98.69 78 ILE A N 1
ATOM 616 C CA . ILE A 1 78 ? -3.684 -2.309 0.631 1.00 98.69 78 ILE A CA 1
ATOM 617 C C . ILE A 1 78 ? -2.196 -2.020 0.762 1.00 98.69 78 ILE A C 1
ATOM 619 O O . ILE A 1 78 ? -1.786 -1.063 1.415 1.00 98.69 78 ILE A O 1
ATOM 623 N N . GLY A 1 79 ? -1.368 -2.833 0.133 1.00 98.38 79 GLY A N 1
ATOM 624 C CA . GLY A 1 79 ? 0.053 -2.575 0.065 1.00 98.38 79 GLY A CA 1
ATOM 625 C C . GLY A 1 79 ? 0.692 -3.230 -1.138 1.00 98.38 79 GLY A C 1
ATOM 626 O O . GLY A 1 79 ? 0.073 -4.018 -1.858 1.00 98.38 79 GLY A O 1
ATOM 627 N N . VAL A 1 80 ? 1.925 -2.821 -1.372 1.00 98.19 80 VAL A N 1
ATOM 628 C CA . VAL A 1 80 ? 2.684 -3.128 -2.572 1.00 98.19 80 VAL A CA 1
ATOM 629 C C . VAL A 1 80 ? 4.152 -3.287 -2.220 1.00 98.19 80 VAL A C 1
ATOM 631 O O . VAL A 1 80 ? 4.704 -2.532 -1.421 1.00 98.19 80 VAL A O 1
ATOM 634 N N . ILE A 1 81 ? 4.767 -4.284 -2.835 1.00 97.81 81 ILE A N 1
ATOM 635 C CA . ILE A 1 81 ? 6.208 -4.364 -3.034 1.00 97.81 81 ILE A CA 1
ATOM 636 C C . ILE A 1 81 ? 6.408 -4.138 -4.525 1.00 97.81 81 ILE A C 1
ATOM 638 O O . ILE A 1 81 ? 5.813 -4.855 -5.323 1.00 97.81 81 ILE A O 1
ATOM 642 N N . SER A 1 82 ? 7.179 -3.133 -4.906 1.00 95.19 82 SER A N 1
ATOM 643 C CA . SER A 1 82 ? 7.367 -2.700 -6.287 1.00 95.19 82 SER A CA 1
ATOM 644 C C . SER A 1 82 ? 8.812 -2.924 -6.705 1.00 95.19 82 SER A C 1
ATOM 646 O O . SER A 1 82 ? 9.740 -2.710 -5.928 1.00 95.19 82 SER A O 1
ATOM 648 N N . ASP A 1 83 ? 8.984 -3.346 -7.952 1.00 93.25 83 ASP A N 1
ATOM 649 C CA . ASP A 1 83 ? 10.290 -3.430 -8.613 1.00 93.25 83 ASP A CA 1
ATOM 650 C C . ASP A 1 83 ? 10.578 -2.189 -9.483 1.00 93.25 83 ASP A C 1
ATOM 652 O O . ASP A 1 83 ? 11.503 -2.174 -10.290 1.00 93.25 83 ASP A O 1
ATOM 656 N N . MET A 1 84 ? 9.734 -1.166 -9.334 1.00 91.31 84 MET A N 1
ATOM 657 C CA . MET A 1 84 ? 9.807 0.138 -9.981 1.00 91.31 84 MET A CA 1
ATOM 658 C C . MET A 1 84 ? 10.083 1.218 -8.931 1.00 91.31 84 MET A C 1
ATOM 660 O O . MET A 1 84 ? 9.558 1.130 -7.816 1.00 91.31 84 MET A O 1
ATOM 664 N N . GLU A 1 85 ? 10.861 2.233 -9.309 1.00 91.50 85 GLU A N 1
ATOM 665 C CA . GLU A 1 85 ? 11.319 3.318 -8.429 1.00 91.50 85 GLU A CA 1
ATOM 666 C C . GLU A 1 85 ? 10.194 4.294 -8.035 1.00 91.50 85 GLU A C 1
ATOM 668 O O . GLU A 1 85 ? 10.312 5.015 -7.041 1.00 91.50 85 GLU A O 1
ATOM 673 N N . GLU A 1 86 ? 9.087 4.343 -8.788 1.00 91.69 86 GLU A N 1
ATOM 674 C CA . GLU A 1 86 ? 7.982 5.245 -8.473 1.00 91.69 86 GLU A CA 1
ATOM 675 C C . GLU A 1 86 ? 7.285 4.875 -7.155 1.00 91.69 86 GLU A C 1
ATOM 677 O O . GLU A 1 86 ? 6.897 3.730 -6.907 1.00 91.69 86 GLU A O 1
ATOM 682 N N . GLY A 1 87 ? 7.060 5.893 -6.318 1.00 94.81 87 GLY A N 1
ATOM 683 C CA . GLY A 1 87 ? 6.380 5.742 -5.036 1.00 94.81 87 GLY A CA 1
ATOM 684 C C . GLY A 1 87 ? 4.951 5.217 -5.186 1.00 94.81 87 GLY A C 1
ATOM 685 O O . GLY A 1 87 ? 4.140 5.774 -5.928 1.00 94.81 87 GLY A O 1
ATOM 686 N N . GLN A 1 88 ? 4.626 4.171 -4.429 1.00 96.75 88 GLN A N 1
ATOM 687 C CA . GLN A 1 88 ? 3.290 3.591 -4.336 1.00 96.75 88 GLN A CA 1
ATOM 688 C C . GLN A 1 88 ? 2.972 3.268 -2.867 1.00 96.75 88 GLN A C 1
ATOM 690 O O . GLN A 1 88 ? 3.891 2.962 -2.106 1.00 96.75 88 GLN A O 1
ATOM 695 N N . PRO A 1 89 ? 1.697 3.267 -2.436 1.00 98.00 89 PRO A N 1
ATOM 696 C CA . PRO A 1 89 ? 0.466 3.530 -3.199 1.00 98.00 89 PRO A CA 1
ATOM 697 C C . PRO A 1 89 ? 0.284 4.995 -3.624 1.00 98.00 89 PRO A C 1
ATOM 699 O O . PRO A 1 89 ? 0.790 5.905 -2.974 1.00 98.00 89 PRO A O 1
ATOM 702 N N . ILE A 1 90 ? -0.501 5.237 -4.675 1.00 97.19 90 ILE A N 1
ATOM 703 C CA . ILE A 1 90 ? -0.874 6.590 -5.117 1.00 97.19 90 ILE A CA 1
ATOM 704 C C . ILE A 1 90 ? -2.198 6.982 -4.452 1.00 97.19 90 ILE A C 1
ATOM 706 O O . ILE A 1 90 ? -3.213 6.327 -4.693 1.00 97.19 90 ILE A O 1
ATOM 710 N N . LYS A 1 91 ? -2.203 8.055 -3.646 1.00 97.38 91 LYS A N 1
ATOM 711 C CA . LYS A 1 91 ? -3.428 8.696 -3.126 1.00 97.38 91 LYS A CA 1
ATOM 712 C C . LYS A 1 91 ? -3.881 9.794 -4.082 1.00 97.38 91 LYS A C 1
ATOM 714 O O . LYS A 1 91 ? -3.076 10.635 -4.471 1.00 97.38 91 LYS A O 1
ATOM 719 N N . PHE A 1 92 ? -5.162 9.815 -4.430 1.00 97.00 92 PHE A N 1
ATOM 720 C CA . PHE A 1 92 ? -5.740 10.869 -5.259 1.00 97.00 92 PHE A CA 1
ATOM 721 C C . PHE A 1 92 ? -7.200 11.135 -4.897 1.00 97.00 92 PHE A C 1
ATOM 723 O O . PHE A 1 92 ? -7.899 10.277 -4.356 1.00 97.00 92 PHE A O 1
ATOM 730 N N . GLU A 1 93 ? -7.666 12.335 -5.222 1.00 97.19 93 GLU A N 1
ATOM 731 C CA . GLU A 1 93 ? -9.048 12.758 -5.019 1.00 97.19 93 GLU A CA 1
ATOM 732 C C . GLU A 1 93 ? -9.784 12.847 -6.353 1.00 97.19 93 GLU A C 1
ATOM 734 O O . GLU A 1 93 ? -9.235 13.249 -7.380 1.00 97.19 93 GLU A O 1
ATOM 739 N N . SER A 1 94 ? -11.059 12.481 -6.336 1.00 95.62 94 SER A N 1
ATOM 740 C CA . SER A 1 94 ? -11.962 12.613 -7.472 1.00 95.62 94 SER A CA 1
ATOM 741 C C . SER A 1 94 ? -13.280 13.246 -7.031 1.00 95.62 94 SER A C 1
ATOM 743 O O . SER A 1 94 ? -13.538 13.450 -5.846 1.00 95.62 94 SER A O 1
ATOM 745 N N . ARG A 1 95 ? -14.186 13.477 -7.987 1.00 96.94 95 ARG A N 1
ATOM 746 C CA . ARG A 1 95 ? -15.534 14.002 -7.707 1.00 96.94 95 ARG A CA 1
ATOM 747 C C . ARG A 1 95 ? -16.369 13.125 -6.769 1.00 96.94 95 ARG A C 1
ATOM 749 O O . ARG A 1 95 ? -17.351 13.618 -6.226 1.00 96.94 95 ARG A O 1
ATOM 756 N N . ILE A 1 96 ? -16.030 11.843 -6.633 1.00 96.38 96 ILE A N 1
ATOM 757 C CA . ILE A 1 96 ? -16.789 10.872 -5.831 1.00 96.38 96 ILE A CA 1
ATOM 758 C C . ILE A 1 96 ? -16.058 10.450 -4.550 1.00 96.38 96 ILE A C 1
ATOM 760 O O . ILE A 1 96 ? -16.524 9.548 -3.863 1.00 96.38 96 ILE A O 1
ATOM 764 N N . GLY A 1 97 ? -14.937 11.098 -4.224 1.00 95.69 97 GLY A N 1
ATOM 765 C CA . GLY A 1 97 ? -14.181 10.849 -2.998 1.00 95.69 97 GLY A CA 1
ATOM 766 C C . GLY A 1 97 ? -12.698 10.587 -3.235 1.00 95.69 97 GLY A C 1
ATOM 767 O O . GLY A 1 97 ? -12.185 10.754 -4.348 1.00 95.69 97 GLY A O 1
ATOM 768 N N . THR A 1 98 ? -12.035 10.176 -2.157 1.00 96.69 98 THR A N 1
ATOM 769 C CA . THR A 1 98 ? -10.594 9.917 -2.076 1.00 96.69 98 THR A CA 1
ATOM 770 C C . THR A 1 98 ? -10.296 8.438 -2.291 1.00 96.69 98 THR A C 1
ATOM 772 O O . THR A 1 98 ? -11.003 7.570 -1.780 1.00 96.69 98 THR A O 1
ATOM 775 N N . PHE A 1 99 ? -9.232 8.150 -3.035 1.00 97.69 99 PHE A N 1
ATOM 776 C CA . PHE A 1 99 ? -8.813 6.804 -3.407 1.00 97.69 99 PHE A CA 1
ATOM 777 C C . PHE A 1 99 ? -7.328 6.604 -3.109 1.00 97.69 99 PHE A C 1
ATOM 779 O O . PHE A 1 99 ? -6.536 7.542 -3.186 1.00 97.69 99 PHE A O 1
ATOM 786 N N . ALA A 1 100 ? -6.952 5.358 -2.819 1.00 98.00 100 ALA A N 1
ATOM 787 C CA . ALA A 1 100 ? -5.577 4.884 -2.904 1.00 98.00 100 ALA A CA 1
ATOM 788 C C . ALA A 1 100 ? -5.509 3.712 -3.878 1.00 98.00 100 ALA A C 1
ATOM 790 O O . ALA A 1 100 ? -6.379 2.838 -3.869 1.00 98.00 100 ALA A O 1
ATOM 791 N N . LEU A 1 101 ? -4.465 3.695 -4.701 1.00 97.44 101 LEU A N 1
ATOM 792 C CA . LEU A 1 101 ? -4.250 2.679 -5.720 1.00 97.44 101 LEU A CA 1
ATOM 793 C C . LEU A 1 101 ? -2.840 2.100 -5.610 1.00 97.44 101 LEU A C 1
ATOM 795 O O . LEU A 1 101 ? -1.856 2.838 -5.582 1.00 97.44 101 LEU A O 1
ATOM 799 N N . CYS A 1 102 ? -2.763 0.771 -5.597 1.00 97.25 102 CYS A N 1
ATOM 800 C CA . CYS A 1 102 ? -1.536 0.026 -5.846 1.00 97.25 102 CYS A CA 1
ATOM 801 C C . CYS A 1 102 ? -1.616 -0.628 -7.220 1.00 97.25 102 CYS A C 1
ATOM 803 O O . CYS A 1 102 ? -2.677 -1.111 -7.621 1.00 97.25 102 CYS A O 1
ATOM 805 N N . THR A 1 103 ? -0.484 -0.720 -7.903 1.00 94.19 103 THR A N 1
ATOM 806 C CA . THR A 1 103 ? -0.379 -1.359 -9.209 1.00 94.19 103 THR A CA 1
ATOM 807 C C . THR A 1 103 ? 0.828 -2.284 -9.266 1.00 94.19 103 THR A C 1
ATOM 809 O O . THR A 1 103 ? 1.880 -2.017 -8.689 1.00 94.19 103 THR A O 1
ATOM 812 N N . THR A 1 104 ? 0.661 -3.390 -9.982 1.00 91.56 104 THR A N 1
ATOM 813 C CA . THR A 1 104 ? 1.758 -4.203 -10.499 1.00 91.56 104 THR A CA 1
ATOM 814 C C . THR A 1 104 ? 1.354 -4.651 -11.897 1.00 91.56 104 THR A C 1
ATOM 816 O O . THR A 1 104 ? 0.212 -5.068 -12.113 1.00 91.56 104 THR A O 1
ATOM 819 N N . GLY A 1 105 ? 2.241 -4.487 -12.871 1.00 88.44 105 GLY A N 1
ATOM 820 C CA . GLY A 1 105 ? 1.917 -4.691 -14.280 1.00 88.44 105 GLY A CA 1
ATOM 821 C C . GLY A 1 105 ? 2.390 -3.540 -15.160 1.00 88.44 105 GLY A C 1
ATOM 822 O O . GLY A 1 105 ? 2.839 -2.508 -14.672 1.00 88.44 105 GLY A O 1
ATOM 823 N N . LEU A 1 106 ? 2.292 -3.741 -16.473 1.00 87.38 106 LEU A N 1
ATOM 824 C CA . LEU A 1 106 ? 2.737 -2.785 -17.482 1.00 87.38 106 LEU A CA 1
ATOM 825 C C . LEU A 1 106 ? 1.588 -2.451 -18.436 1.00 87.38 106 LEU A C 1
ATOM 827 O O . LEU A 1 106 ? 1.081 -3.327 -19.144 1.00 87.38 106 LEU A O 1
ATOM 831 N N . ALA A 1 107 ? 1.215 -1.175 -18.499 1.00 88.62 107 ALA A N 1
ATOM 832 C CA . ALA A 1 107 ? 0.315 -0.657 -19.522 1.00 88.62 107 ALA A CA 1
ATOM 833 C C . ALA A 1 107 ? 1.110 -0.374 -20.807 1.00 88.62 107 ALA A C 1
ATOM 835 O O . ALA A 1 107 ? 1.750 0.664 -20.945 1.00 88.62 107 ALA A O 1
ATOM 836 N N . ARG A 1 108 ? 1.084 -1.312 -21.763 1.00 89.38 108 ARG A N 1
ATOM 837 C CA . ARG A 1 108 ? 1.892 -1.226 -22.999 1.00 89.38 108 ARG A CA 1
ATOM 838 C C . ARG A 1 108 ? 1.594 -0.013 -23.885 1.00 89.38 108 ARG A C 1
ATOM 840 O O . ARG A 1 108 ? 2.428 0.345 -24.703 1.00 89.38 108 ARG A O 1
ATOM 847 N N . ASN A 1 109 ? 0.423 0.593 -23.735 1.00 92.56 109 ASN A N 1
ATOM 848 C CA . ASN A 1 109 ? -0.020 1.770 -24.477 1.00 92.56 109 ASN A CA 1
ATOM 849 C C . ASN A 1 109 ? -0.150 3.008 -23.571 1.00 92.56 109 ASN A C 1
ATOM 851 O O . ASN A 1 109 ? -0.962 3.879 -23.855 1.00 92.56 109 ASN A O 1
ATOM 855 N N . ALA A 1 110 ? 0.615 3.091 -22.474 1.00 89.31 110 ALA A N 1
ATOM 856 C CA . ALA A 1 110 ? 0.524 4.200 -21.519 1.00 89.31 110 ALA A CA 1
ATOM 857 C C . ALA A 1 110 ? 0.700 5.589 -22.162 1.00 89.31 110 ALA A C 1
ATOM 859 O O . ALA A 1 110 ? 0.115 6.551 -21.688 1.00 89.31 110 ALA A O 1
ATOM 860 N N . SER A 1 111 ? 1.457 5.699 -23.259 1.00 92.19 111 SER A N 1
ATOM 861 C CA . SER A 1 111 ? 1.629 6.949 -24.012 1.00 92.19 111 SER A CA 1
ATOM 862 C C . SER A 1 111 ? 0.390 7.404 -24.797 1.00 92.19 111 SER A C 1
ATOM 864 O O . SER A 1 111 ? 0.392 8.507 -25.333 1.00 92.19 111 SER A O 1
ATOM 866 N N . GLU A 1 112 ? -0.624 6.548 -24.933 1.00 94.94 112 GLU A N 1
ATOM 867 C CA . GLU A 1 112 ? -1.868 6.814 -25.671 1.00 94.94 112 GLU A CA 1
ATOM 868 C C . GLU A 1 112 ? -3.079 7.054 -24.746 1.00 94.94 112 GLU A C 1
ATOM 870 O O . GLU A 1 112 ? -4.184 7.276 -25.244 1.00 94.94 112 GLU A O 1
ATOM 875 N N . LEU A 1 113 ? -2.887 6.972 -23.423 1.00 87.75 113 LEU A N 1
ATOM 876 C CA . LEU A 1 113 ? -3.910 7.183 -22.388 1.00 87.75 113 LEU A CA 1
ATOM 877 C C . LEU A 1 113 ? -3.832 8.603 -21.816 1.00 87.75 113 LEU A C 1
ATOM 879 O O . LEU A 1 113 ? -4.916 9.153 -21.517 1.00 87.75 113 LEU A O 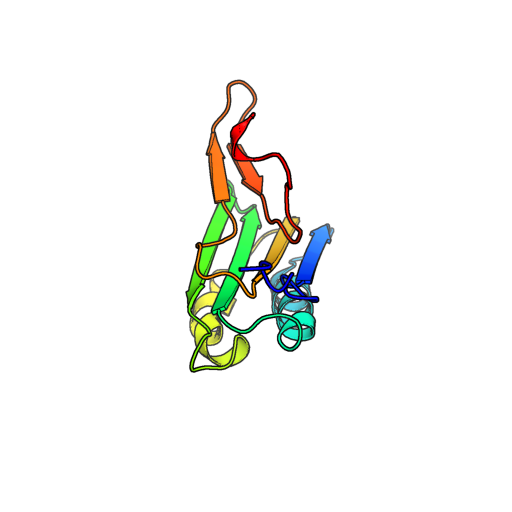1
#

Foldseek 3Di:
DDPPPPPAFWDKDWFAAPDKCLVVALVRQLVRQVRAQFKKKKWDDDVHIDIDMDGRNPHRSCVVCVVVSVVRTDRIMMIIHGNDNDTDFDWDADPVGIDTDDDGDDDPVVVVD